Protein AF-A0A7J6X7V5-F1 (afdb_monomer)

Structure (mmCIF, N/CA/C/O backbone):
data_AF-A0A7J6X7V5-F1
#
_entry.id   AF-A0A7J6X7V5-F1
#
loop_
_atom_site.group_PDB
_atom_site.id
_atom_site.type_symbol
_atom_site.label_atom_id
_atom_sit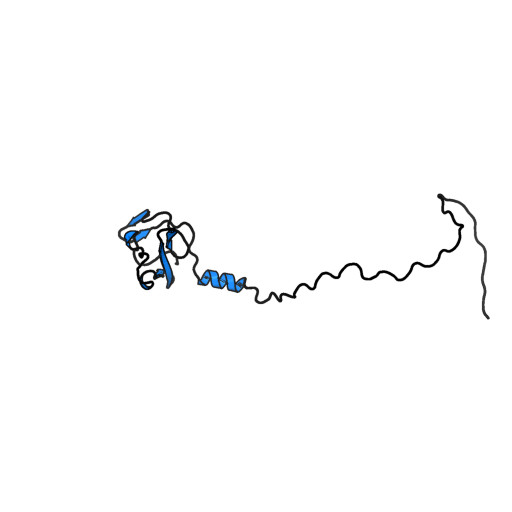e.label_alt_id
_atom_site.label_comp_id
_atom_site.label_asym_id
_atom_site.label_entity_id
_atom_site.label_seq_id
_atom_site.pdbx_PDB_ins_code
_atom_site.Cartn_x
_atom_site.Cartn_y
_atom_site.Cartn_z
_atom_site.occupancy
_atom_site.B_iso_or_equiv
_atom_site.auth_seq_id
_atom_site.auth_comp_id
_atom_site.auth_asym_id
_atom_site.auth_atom_id
_atom_site.pdbx_PDB_model_num
ATOM 1 N N . MET A 1 1 ? -10.934 -3.853 -0.228 1.00 87.69 1 MET A N 1
ATOM 2 C CA . MET A 1 1 ? -9.641 -4.376 -0.724 1.00 87.69 1 MET A CA 1
ATOM 3 C C . MET A 1 1 ? -8.620 -3.234 -0.768 1.00 87.69 1 MET A C 1
ATOM 5 O O . MET A 1 1 ? -8.804 -2.337 -1.577 1.00 87.69 1 MET A O 1
ATOM 9 N N . PHE A 1 2 ? -7.621 -3.193 0.130 1.00 94.50 2 PHE A N 1
ATOM 10 C CA . PHE A 1 2 ? -6.751 -2.007 0.337 1.00 94.50 2 PHE A CA 1
ATOM 11 C C . PHE A 1 2 ? -5.414 -2.046 -0.422 1.00 94.50 2 PHE A C 1
ATOM 13 O O . PHE A 1 2 ? -4.819 -1.011 -0.686 1.00 94.50 2 PHE A O 1
ATOM 20 N N . HIS A 1 3 ? -4.946 -3.225 -0.827 1.00 95.31 3 HIS A N 1
ATOM 21 C CA . HIS A 1 3 ? -3.655 -3.384 -1.512 1.00 95.31 3 HIS A C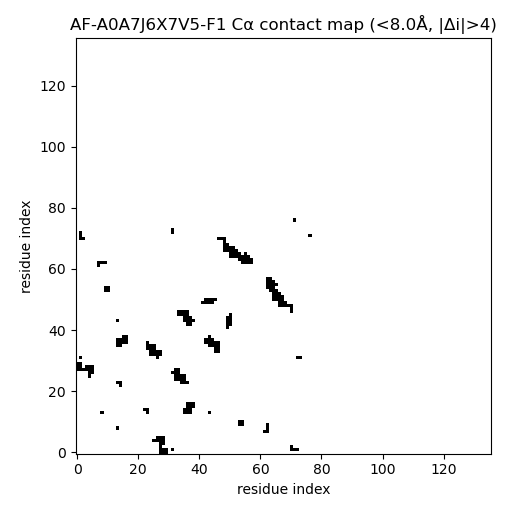A 1
ATOM 22 C C . HIS A 1 3 ? -3.743 -3.247 -3.038 1.00 95.31 3 HIS A C 1
ATOM 24 O O . HIS A 1 3 ? -2.763 -3.505 -3.724 1.00 95.31 3 HIS A O 1
ATOM 30 N N . ILE A 1 4 ? -4.909 -2.870 -3.574 1.00 95.75 4 ILE A N 1
ATOM 31 C CA . ILE A 1 4 ? -5.156 -2.753 -5.017 1.00 95.75 4 ILE A CA 1
ATOM 32 C C . ILE A 1 4 ? -5.587 -1.326 -5.345 1.00 95.75 4 ILE A C 1
ATOM 34 O O . ILE A 1 4 ? -6.500 -0.785 -4.713 1.00 95.75 4 ILE A O 1
ATOM 38 N N . ILE A 1 5 ? -4.951 -0.752 -6.364 1.00 95.62 5 ILE A N 1
ATOM 39 C CA . ILE A 1 5 ? -5.225 0.585 -6.890 1.00 95.62 5 ILE A CA 1
ATOM 40 C C . ILE A 1 5 ? -5.734 0.419 -8.328 1.00 95.62 5 ILE A C 1
ATOM 42 O O . ILE A 1 5 ? -5.054 -0.218 -9.128 1.00 95.62 5 ILE A O 1
ATOM 46 N N . PRO A 1 6 ? -6.898 0.986 -8.692 1.00 95.19 6 PRO A N 1
ATOM 47 C CA . PRO A 1 6 ? -7.484 0.865 -10.030 1.00 95.19 6 PRO A CA 1
ATOM 48 C C . PRO A 1 6 ? -6.807 1.772 -11.079 1.00 95.19 6 PRO A C 1
ATOM 50 O O . PRO A 1 6 ? -7.385 2.054 -12.123 1.00 95.19 6 PRO A O 1
ATOM 53 N N . LYS A 1 7 ? -5.594 2.257 -10.799 1.00 93.19 7 LYS A N 1
ATOM 54 C CA . LYS A 1 7 ? -4.749 3.056 -11.689 1.00 93.19 7 LYS A CA 1
ATOM 55 C C . LYS A 1 7 ? -3.388 2.373 -11.766 1.00 93.19 7 LYS A C 1
ATOM 57 O O . LYS A 1 7 ? -2.829 2.001 -10.736 1.00 93.19 7 LYS A O 1
ATOM 62 N N . ARG A 1 8 ? -2.857 2.232 -12.980 1.00 93.50 8 ARG A N 1
ATOM 63 C CA . ARG A 1 8 ? -1.495 1.743 -13.208 1.00 93.50 8 ARG A CA 1
ATOM 64 C C . ARG A 1 8 ? -0.494 2.804 -12.743 1.00 93.50 8 ARG A C 1
ATOM 66 O O . ARG A 1 8 ? -0.665 3.974 -13.069 1.00 93.50 8 ARG A O 1
ATOM 73 N N . ILE A 1 9 ? 0.483 2.394 -11.936 1.00 93.38 9 ILE A N 1
ATOM 74 C CA . ILE A 1 9 ? 1.540 3.267 -11.409 1.00 93.38 9 ILE A CA 1
ATOM 75 C C . ILE A 1 9 ? 2.857 2.504 -11.533 1.00 93.38 9 ILE A C 1
ATOM 77 O O . ILE A 1 9 ? 3.208 1.745 -10.645 1.00 93.38 9 ILE A O 1
ATOM 81 N N . GLY A 1 10 ? 3.558 2.636 -12.652 1.00 93.19 10 GLY A N 1
ATOM 82 C CA . GLY A 1 10 ? 4.875 2.037 -12.860 1.00 93.19 10 GLY A CA 1
ATOM 83 C C . GLY A 1 10 ? 5.992 2.814 -12.164 1.00 93.19 10 GLY A C 1
ATOM 84 O O . GLY A 1 10 ? 5.795 3.920 -11.657 1.00 93.19 10 GLY A O 1
ATOM 85 N N . SER A 1 11 ? 7.210 2.274 -12.194 1.00 91.94 11 SER A N 1
ATOM 86 C CA . SER A 1 11 ? 8.392 2.921 -11.599 1.00 91.94 11 SER A CA 1
ATOM 87 C C . SER A 1 11 ? 8.647 4.369 -12.056 1.00 91.94 11 SER A C 1
ATOM 89 O O . SER A 1 11 ? 9.161 5.162 -11.264 1.00 91.94 11 SER A O 1
ATOM 91 N N . ASN A 1 12 ? 8.264 4.726 -13.285 1.00 90.06 12 ASN A N 1
ATOM 92 C CA . ASN A 1 12 ? 8.419 6.073 -13.852 1.00 90.06 12 ASN A CA 1
ATOM 93 C C . ASN A 1 12 ? 7.284 7.040 -13.478 1.00 90.06 12 ASN A C 1
ATOM 95 O O . ASN A 1 12 ? 7.425 8.243 -13.663 1.00 90.06 12 ASN A O 1
ATOM 99 N N . GLU A 1 13 ? 6.171 6.523 -12.958 1.00 89.12 13 GLU A N 1
ATOM 100 C CA . GLU A 1 13 ? 4.982 7.301 -12.586 1.00 89.12 13 GLU A CA 1
ATOM 101 C C . GLU A 1 13 ? 4.995 7.681 -11.096 1.00 89.12 13 GLU A C 1
ATOM 103 O O . GLU A 1 13 ? 4.043 8.281 -10.598 1.00 89.12 13 GLU A O 1
ATOM 108 N N . TRP A 1 14 ? 6.070 7.341 -10.370 1.00 89.44 14 TRP A N 1
ATOM 109 C CA . TRP A 1 14 ? 6.255 7.795 -8.993 1.00 89.44 14 TRP A CA 1
ATOM 110 C C . TRP A 1 14 ? 6.442 9.310 -8.954 1.00 89.44 14 TRP A C 1
ATOM 112 O O . TRP A 1 14 ? 7.179 9.853 -9.784 1.00 89.44 14 TRP A O 1
ATOM 122 N N . PRO A 1 15 ? 5.861 9.991 -7.958 1.00 88.44 15 PRO A N 1
ATOM 123 C CA . PRO A 1 15 ? 6.034 11.424 -7.836 1.00 88.44 15 PRO A CA 1
ATOM 124 C C . PRO A 1 15 ? 7.497 11.797 -7.627 1.00 88.44 15 PRO A C 1
ATOM 126 O O . PRO A 1 15 ? 8.275 11.039 -7.040 1.00 88.44 15 PRO A O 1
ATOM 129 N N . GLN A 1 16 ? 7.880 12.961 -8.137 1.00 83.38 16 GLN A N 1
ATOM 130 C CA . GLN A 1 16 ? 9.218 13.512 -7.947 1.00 83.38 16 GLN A CA 1
ATOM 131 C C . GLN A 1 16 ? 9.233 14.379 -6.683 1.00 83.38 16 GLN A C 1
ATOM 133 O O . GLN A 1 16 ? 8.196 14.891 -6.274 1.00 83.38 16 GLN A O 1
ATOM 138 N N . GLU A 1 17 ? 10.403 14.573 -6.062 1.00 70.19 17 GLU A N 1
ATOM 139 C CA . GLU A 1 17 ? 10.535 15.344 -4.804 1.00 70.19 17 GLU A CA 1
ATOM 140 C C . GLU A 1 17 ? 9.955 16.772 -4.876 1.00 70.19 17 GLU A C 1
ATOM 142 O O . GLU A 1 17 ? 9.691 17.367 -3.838 1.00 70.19 17 GLU A O 1
ATOM 147 N N . ILE A 1 18 ? 9.759 17.314 -6.083 1.00 65.00 18 ILE A N 1
ATOM 148 C CA . ILE A 1 18 ? 9.361 18.705 -6.338 1.00 65.00 18 ILE A CA 1
ATOM 149 C C . ILE A 1 18 ? 7.871 18.814 -6.736 1.00 65.00 18 ILE A C 1
ATOM 151 O O . ILE A 1 18 ? 7.351 19.917 -6.858 1.00 65.00 18 ILE A O 1
ATOM 155 N N . SER A 1 19 ? 7.159 17.700 -6.959 1.00 61.88 19 SER A N 1
ATOM 156 C CA . SER A 1 19 ? 5.798 17.744 -7.517 1.00 61.88 19 SER A CA 1
ATOM 157 C C . SER A 1 19 ? 4.696 17.917 -6.468 1.00 61.88 19 SER A C 1
ATOM 159 O O . SER A 1 19 ? 4.759 17.327 -5.388 1.00 61.88 19 SER A O 1
ATOM 161 N N . ASP A 1 20 ? 3.658 18.665 -6.856 1.00 58.66 20 ASP A N 1
ATOM 162 C CA . ASP A 1 20 ? 2.436 18.960 -6.103 1.00 58.66 20 ASP A CA 1
ATOM 163 C C . ASP A 1 20 ? 1.879 17.750 -5.334 1.00 58.66 20 ASP A C 1
ATOM 165 O O . ASP A 1 20 ? 1.610 16.690 -5.907 1.00 58.66 20 ASP A O 1
ATOM 169 N N . GLU A 1 21 ? 1.625 17.929 -4.031 1.00 63.75 21 GLU A N 1
ATOM 170 C CA . GLU A 1 21 ? 1.116 16.887 -3.120 1.00 63.75 21 GLU A CA 1
ATOM 171 C C . GLU A 1 21 ? -0.186 16.210 -3.594 1.00 63.75 21 GLU A C 1
ATOM 173 O O . GLU A 1 21 ? -0.530 15.112 -3.143 1.00 63.75 21 GLU A O 1
ATOM 178 N N . SER A 1 22 ? -0.927 16.846 -4.506 1.00 65.00 22 SER A N 1
ATOM 179 C CA . SER A 1 22 ? -2.190 16.338 -5.042 1.00 65.00 22 SER A CA 1
ATOM 180 C C . SER A 1 22 ? -2.016 15.076 -5.893 1.00 65.00 22 SER A C 1
ATOM 182 O O . SER A 1 22 ? -2.878 14.197 -5.845 1.00 65.00 22 SER A O 1
ATOM 184 N N . ASN A 1 23 ? -0.898 14.933 -6.615 1.00 73.44 23 ASN A N 1
ATOM 185 C CA . ASN A 1 23 ? -0.686 13.808 -7.535 1.00 73.44 23 ASN A CA 1
ATOM 186 C C . ASN A 1 23 ? -0.133 12.553 -6.837 1.00 73.44 23 ASN A C 1
ATOM 188 O O . ASN A 1 23 ? -0.030 11.486 -7.436 1.00 73.44 23 ASN A O 1
ATOM 192 N N . ASN A 1 24 ? 0.180 12.670 -5.546 1.00 88.38 24 ASN A N 1
ATOM 193 C CA . ASN A 1 24 ? 0.799 11.616 -4.743 1.00 88.38 24 ASN A CA 1
ATOM 194 C C . ASN A 1 24 ? -0.248 10.730 -4.054 1.00 88.38 24 ASN A C 1
ATOM 196 O O . ASN A 1 24 ? 0.093 9.776 -3.353 1.00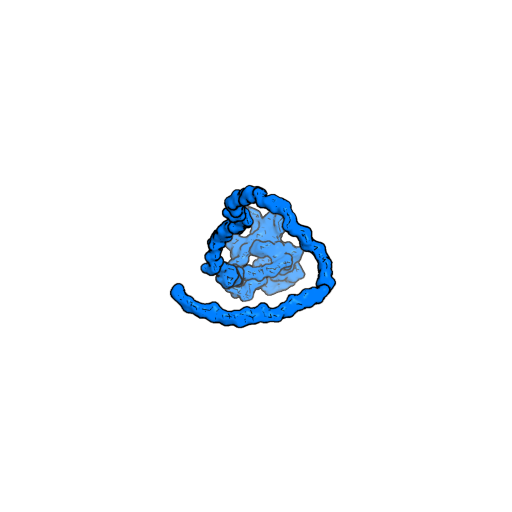 88.38 24 ASN A O 1
ATOM 200 N N . ARG A 1 25 ? -1.534 11.074 -4.181 1.00 92.06 25 ARG A N 1
ATOM 201 C CA . ARG A 1 25 ? -2.645 10.443 -3.466 1.00 92.06 25 ARG A CA 1
ATOM 202 C C . ARG A 1 25 ? -3.464 9.595 -4.428 1.00 92.06 25 ARG A C 1
ATOM 204 O O . ARG A 1 25 ? -4.047 10.103 -5.380 1.00 92.06 25 ARG A O 1
ATOM 211 N N . HIS A 1 26 ? -3.569 8.305 -4.135 1.00 93.44 26 HIS A N 1
ATOM 212 C CA . HIS A 1 26 ? -4.318 7.357 -4.952 1.00 93.44 26 HIS A CA 1
ATOM 213 C C . HIS A 1 26 ? -5.390 6.656 -4.133 1.00 93.44 26 HIS A C 1
ATOM 215 O O . HIS A 1 26 ? -5.143 6.208 -3.013 1.00 93.44 26 HIS A O 1
ATOM 221 N N . LEU A 1 27 ? -6.587 6.541 -4.701 1.00 94.75 27 LEU A N 1
ATOM 222 C CA . LEU A 1 27 ? -7.661 5.765 -4.098 1.00 94.75 27 LEU A CA 1
ATOM 223 C C . LEU A 1 27 ? -7.440 4.280 -4.363 1.00 94.75 27 LEU A C 1
ATOM 225 O O . LEU A 1 27 ? -7.154 3.864 -5.481 1.00 94.75 27 LEU A O 1
ATOM 229 N N . THR A 1 28 ? -7.603 3.482 -3.321 1.00 95.50 28 THR A N 1
ATOM 230 C CA . THR A 1 28 ? -7.640 2.022 -3.413 1.00 95.50 28 THR A CA 1
ATOM 231 C C . THR A 1 28 ? -9.046 1.551 -3.773 1.00 95.50 28 THR A C 1
ATOM 233 O O . THR A 1 28 ? -10.015 2.306 -3.670 1.00 95.50 28 THR A O 1
ATOM 236 N N . LEU A 1 29 ? -9.203 0.268 -4.107 1.00 95.06 29 LEU A N 1
ATOM 237 C CA . LEU A 1 29 ? -10.534 -0.338 -4.262 1.00 95.06 29 LEU A CA 1
ATOM 238 C C . LEU A 1 29 ? -11.381 -0.287 -2.975 1.00 95.06 29 LEU A C 1
ATOM 240 O O . LEU A 1 29 ? -12.600 -0.401 -3.0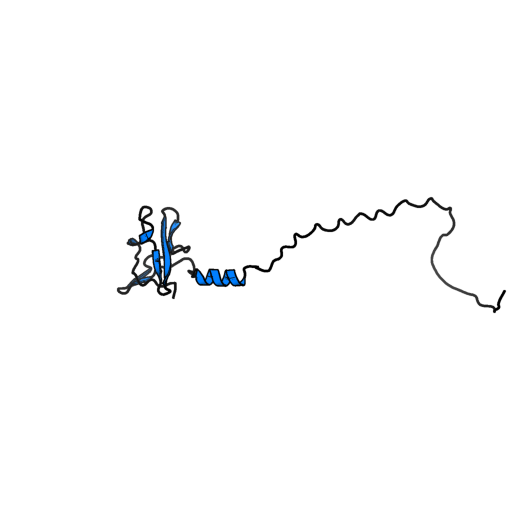37 1.00 95.06 29 LEU A O 1
ATOM 244 N N . ALA A 1 30 ? -10.762 -0.106 -1.805 1.00 92.94 30 ALA A N 1
ATOM 245 C CA . ALA A 1 30 ? -11.463 0.133 -0.543 1.00 92.94 30 ALA A CA 1
ATOM 246 C C . ALA A 1 30 ? -11.972 1.580 -0.384 1.00 92.94 30 ALA A C 1
ATOM 248 O O . ALA A 1 30 ? -12.590 1.878 0.630 1.00 92.94 30 ALA A O 1
ATOM 249 N N . ARG A 1 31 ? -11.720 2.469 -1.359 1.00 92.50 31 ARG A N 1
ATOM 250 C CA . ARG A 1 31 ? -11.944 3.928 -1.286 1.00 92.50 31 ARG A CA 1
ATOM 251 C C . ARG A 1 31 ? -11.100 4.650 -0.229 1.00 92.50 31 ARG A C 1
ATOM 253 O O . ARG A 1 31 ? -11.284 5.841 -0.004 1.00 92.50 31 ARG A O 1
ATOM 260 N N . ASP A 1 32 ? -10.124 3.965 0.358 1.00 93.38 32 ASP A N 1
ATOM 261 C CA . ASP A 1 32 ? -9.106 4.585 1.199 1.00 93.38 32 ASP A CA 1
ATOM 262 C C . ASP A 1 32 ? -8.005 5.212 0.336 1.00 93.38 32 ASP A C 1
ATOM 264 O O . ASP A 1 32 ? -7.683 4.704 -0.742 1.00 93.38 32 ASP A O 1
ATOM 268 N N . THR A 1 33 ? -7.389 6.286 0.832 1.00 93.25 33 THR A N 1
ATOM 269 C CA . THR A 1 33 ? -6.288 6.977 0.145 1.00 93.25 33 THR A CA 1
ATOM 270 C C . THR A 1 33 ? -4.924 6.420 0.555 1.00 93.25 33 THR A C 1
ATOM 272 O O . THR A 1 33 ? -4.596 6.384 1.742 1.00 93.25 33 THR A O 1
ATOM 275 N N . LEU A 1 34 ? -4.097 6.063 -0.426 1.00 93.50 34 LEU A N 1
ATOM 276 C CA . LEU A 1 34 ? -2.678 5.753 -0.269 1.00 93.50 34 LEU A CA 1
ATOM 277 C C . LEU A 1 34 ? -1.816 6.910 -0.763 1.00 93.50 34 LEU A C 1
ATOM 279 O O . LEU A 1 34 ? -2.116 7.522 -1.784 1.00 93.50 34 LEU A O 1
ATOM 283 N N . HIS A 1 35 ? -0.735 7.186 -0.036 1.00 93.12 35 HIS A N 1
ATOM 284 C CA . HIS A 1 35 ? 0.220 8.234 -0.378 1.00 93.12 35 HIS A CA 1
ATOM 285 C C . HIS A 1 35 ? 1.498 7.626 -0.950 1.00 93.12 35 HIS A C 1
ATOM 287 O O . HIS A 1 35 ? 2.075 6.726 -0.345 1.00 93.12 35 HIS A O 1
ATOM 293 N N . PHE A 1 36 ? 1.930 8.102 -2.104 1.00 93.62 36 PHE A N 1
ATOM 294 C CA . PHE A 1 36 ? 3.106 7.628 -2.813 1.00 93.62 36 PHE A CA 1
ATOM 295 C C . PHE A 1 36 ? 4.208 8.655 -2.622 1.00 93.62 36 PHE A C 1
ATOM 297 O O . PHE A 1 36 ? 3.991 9.845 -2.815 1.00 93.62 36 PHE A O 1
ATOM 304 N N . THR A 1 37 ? 5.391 8.215 -2.213 1.00 91.94 37 THR A N 1
ATOM 305 C CA . THR A 1 37 ? 6.526 9.121 -2.022 1.00 91.94 37 THR A CA 1
ATOM 306 C C . THR A 1 37 ? 7.774 8.548 -2.658 1.00 91.94 37 THR A C 1
ATOM 308 O O . THR A 1 37 ? 7.947 7.332 -2.759 1.00 91.94 37 THR A O 1
ATOM 311 N N . ASN A 1 38 ? 8.642 9.441 -3.111 1.00 91.62 38 ASN A N 1
ATOM 312 C CA . ASN A 1 38 ? 9.959 9.114 -3.621 1.00 91.62 38 ASN A CA 1
ATOM 313 C C . ASN A 1 38 ? 10.926 10.134 -3.037 1.00 91.62 38 ASN A C 1
ATOM 315 O O . ASN A 1 38 ? 10.796 11.323 -3.314 1.00 91.62 38 ASN A O 1
ATOM 319 N N . THR A 1 39 ? 11.864 9.682 -2.213 1.00 87.81 39 THR A N 1
ATOM 320 C CA . THR A 1 39 ? 12.917 10.559 -1.694 1.00 87.81 39 THR A CA 1
ATOM 321 C C . THR A 1 39 ? 14.280 9.986 -2.021 1.00 87.81 39 THR A C 1
ATOM 323 O O . THR A 1 39 ? 14.456 8.764 -2.025 1.00 87.81 39 THR A O 1
ATOM 326 N N . LYS A 1 40 ? 15.272 10.851 -2.247 1.00 85.94 40 LYS A N 1
ATOM 327 C CA . LYS A 1 40 ? 16.643 10.434 -2.587 1.00 85.94 40 LYS A CA 1
ATOM 328 C C . LYS A 1 40 ? 17.235 9.475 -1.554 1.00 85.94 40 LYS A C 1
ATOM 330 O O . LYS A 1 40 ? 17.913 8.521 -1.916 1.00 85.94 40 LYS A O 1
ATOM 335 N N . HIS A 1 41 ? 16.938 9.695 -0.274 1.00 86.12 41 HIS A N 1
ATOM 336 C CA . HIS A 1 41 ? 17.490 8.897 0.824 1.00 86.12 41 HIS A CA 1
ATOM 337 C C . HIS A 1 41 ? 16.721 7.605 1.102 1.00 86.12 41 HIS A C 1
ATOM 339 O O . HIS A 1 41 ? 17.319 6.605 1.488 1.00 86.12 41 HIS A O 1
ATOM 345 N N . SER A 1 42 ? 15.391 7.615 0.958 1.00 86.06 42 SER A N 1
ATOM 346 C CA . SER A 1 42 ? 14.553 6.491 1.398 1.00 86.06 42 SER A CA 1
ATOM 347 C C . SER A 1 42 ? 13.933 5.681 0.260 1.00 86.06 42 SER A C 1
ATOM 349 O O . SER A 1 42 ? 13.343 4.625 0.508 1.00 86.06 42 SER A O 1
ATOM 351 N N . GLY A 1 43 ? 14.128 6.140 -0.976 1.00 90.69 43 GLY A N 1
ATOM 352 C CA . GLY A 1 43 ? 13.606 5.534 -2.189 1.00 90.69 43 GLY A CA 1
ATOM 353 C C . GLY A 1 43 ? 12.095 5.696 -2.322 1.00 90.69 43 GLY A C 1
ATOM 354 O O . GLY A 1 43 ? 11.479 6.578 -1.718 1.00 90.69 43 GLY A O 1
ATOM 355 N N . LYS A 1 44 ? 11.505 4.812 -3.130 1.00 93.62 44 LYS A N 1
ATOM 356 C CA . LYS A 1 44 ? 10.068 4.774 -3.400 1.00 93.62 44 LYS A CA 1
ATOM 357 C C . LYS A 1 44 ? 9.316 4.061 -2.276 1.00 93.62 44 LYS A C 1
ATOM 359 O O . LYS A 1 44 ? 9.696 2.965 -1.849 1.00 93.62 44 LYS A O 1
ATOM 364 N N . LYS A 1 45 ? 8.231 4.675 -1.815 1.00 94.31 45 LYS A N 1
ATOM 365 C CA . LYS A 1 45 ? 7.367 4.169 -0.746 1.00 94.31 45 LYS A CA 1
ATOM 366 C C . LYS A 1 45 ? 5.894 4.320 -1.107 1.00 94.31 45 LYS A C 1
ATOM 368 O O . LYS A 1 45 ? 5.512 5.209 -1.870 1.00 94.31 45 LYS A O 1
ATOM 373 N N . VAL A 1 46 ? 5.085 3.457 -0.500 1.00 94.25 46 VAL A N 1
ATOM 374 C CA . VAL A 1 46 ? 3.622 3.521 -0.493 1.00 94.25 46 VAL A CA 1
ATOM 375 C C . VAL A 1 46 ? 3.133 3.522 0.956 1.00 94.25 46 VAL A C 1
ATOM 377 O O . VAL A 1 46 ? 3.345 2.583 1.725 1.00 94.25 46 VAL A O 1
ATOM 380 N N . GLY A 1 47 ? 2.520 4.631 1.360 1.00 92.19 47 GLY A N 1
ATOM 381 C CA . GLY A 1 47 ? 2.242 4.956 2.750 1.00 92.19 47 GLY A CA 1
ATOM 382 C C . GLY A 1 47 ? 3.532 4.920 3.563 1.00 92.19 47 GLY A C 1
ATOM 383 O O . GLY A 1 47 ? 4.417 5.756 3.406 1.00 92.19 47 GLY A O 1
ATOM 384 N N . LEU A 1 48 ? 3.638 3.917 4.426 1.00 92.00 48 LEU A N 1
ATOM 385 C CA . LEU A 1 48 ? 4.821 3.696 5.244 1.00 92.00 48 LEU A CA 1
ATOM 386 C C . LEU A 1 48 ? 5.731 2.589 4.663 1.00 92.00 48 LEU A C 1
ATOM 388 O O . LEU A 1 48 ? 6.917 2.534 4.988 1.00 92.00 48 LEU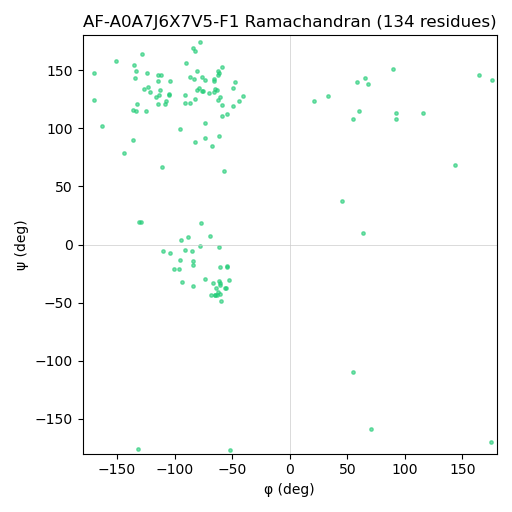 A O 1
ATOM 392 N N . ALA A 1 49 ? 5.206 1.705 3.812 1.00 95.88 49 ALA A N 1
ATOM 393 C CA . ALA A 1 49 ? 5.944 0.558 3.291 1.00 95.88 49 ALA A CA 1
ATOM 394 C C . ALA A 1 49 ? 6.954 0.977 2.214 1.00 95.88 49 ALA A C 1
ATOM 396 O O . ALA A 1 49 ? 6.609 1.696 1.272 1.00 95.88 49 ALA A O 1
ATOM 397 N N . LYS A 1 50 ? 8.197 0.498 2.336 1.00 95.75 50 LYS A N 1
ATOM 398 C CA . LYS A 1 50 ? 9.204 0.629 1.282 1.00 95.75 50 LYS A CA 1
ATOM 399 C C . LYS A 1 50 ? 8.928 -0.370 0.168 1.00 95.75 50 LYS A C 1
ATOM 401 O O . LYS A 1 50 ? 8.505 -1.497 0.421 1.00 95.75 50 LYS A O 1
ATOM 406 N N . ILE A 1 51 ? 9.186 0.041 -1.064 1.00 95.62 51 ILE A N 1
ATOM 407 C CA . ILE A 1 51 ? 9.123 -0.855 -2.215 1.00 95.62 51 ILE A CA 1
ATOM 408 C C . ILE A 1 51 ? 10.473 -1.545 -2.349 1.00 95.62 51 ILE A C 1
ATOM 410 O O . ILE A 1 51 ? 11.505 -0.885 -2.469 1.00 95.62 51 ILE A O 1
ATOM 414 N N . ILE A 1 52 ? 10.452 -2.873 -2.294 1.00 96.19 52 ILE A N 1
ATOM 415 C CA . ILE A 1 52 ? 11.641 -3.726 -2.406 1.00 96.19 52 ILE A CA 1
ATOM 416 C C . ILE A 1 52 ? 11.865 -4.184 -3.848 1.00 96.19 52 ILE A C 1
ATOM 418 O O . ILE A 1 52 ? 13.008 -4.293 -4.281 1.00 96.19 52 ILE A O 1
ATOM 422 N N . HIS A 1 53 ? 10.784 -4.375 -4.612 1.00 95.94 53 HIS A N 1
ATOM 423 C CA . HIS A 1 53 ? 10.841 -4.785 -6.012 1.00 95.94 53 HIS A CA 1
ATOM 424 C C . HIS A 1 53 ? 9.899 -3.925 -6.849 1.00 95.94 53 HIS A C 1
ATOM 426 O O . HIS A 1 53 ? 8.679 -3.954 -6.672 1.00 95.94 53 HIS A O 1
ATOM 432 N N . LEU A 1 54 ? 10.478 -3.141 -7.755 1.00 94.25 54 LEU A N 1
ATOM 433 C CA . LEU A 1 54 ? 9.731 -2.344 -8.721 1.00 94.25 54 LEU A CA 1
ATOM 434 C C . LEU A 1 54 ? 9.359 -3.211 -9.919 1.00 94.25 54 LEU A C 1
ATOM 436 O O . LEU A 1 54 ? 10.157 -4.048 -10.324 1.00 94.25 54 LEU A O 1
ATOM 440 N N . ASP A 1 55 ? 8.159 -2.990 -10.458 1.00 94.81 55 ASP A N 1
ATOM 441 C CA . ASP A 1 55 ? 7.669 -3.594 -11.698 1.00 94.81 55 ASP A CA 1
ATOM 442 C C . ASP A 1 55 ? 7.923 -5.113 -11.816 1.00 94.81 55 ASP A C 1
ATOM 444 O O . ASP A 1 55 ? 8.226 -5.614 -12.895 1.00 94.81 55 ASP A O 1
ATOM 448 N N . VAL A 1 56 ? 7.807 -5.861 -10.707 1.00 96.12 56 VAL A N 1
ATOM 449 C CA . VAL A 1 56 ? 8.179 -7.292 -10.658 1.00 96.12 56 VAL A CA 1
ATOM 450 C C . VAL A 1 56 ? 7.344 -8.134 -11.618 1.00 96.12 56 VAL A C 1
ATOM 452 O O . VAL A 1 56 ? 7.819 -9.124 -12.167 1.00 96.12 56 VAL A O 1
ATOM 455 N N . VAL A 1 57 ? 6.097 -7.723 -11.843 1.00 96.00 57 VAL A N 1
ATOM 456 C CA . VAL A 1 57 ? 5.255 -8.285 -12.891 1.00 96.00 57 VAL A CA 1
ATOM 457 C C . VAL A 1 57 ? 4.619 -7.133 -13.645 1.00 96.00 57 VAL A C 1
ATOM 459 O O . VAL A 1 57 ? 3.890 -6.329 -13.062 1.00 96.00 57 VAL A O 1
ATOM 462 N N . ILE A 1 58 ? 4.877 -7.080 -14.947 1.00 96.00 58 ILE A N 1
ATOM 463 C CA . ILE A 1 58 ? 4.246 -6.143 -15.870 1.00 96.00 58 ILE A CA 1
ATOM 464 C C . ILE A 1 58 ? 3.274 -6.940 -16.726 1.00 96.00 58 ILE A C 1
ATOM 466 O O . ILE A 1 58 ? 3.659 -7.905 -17.385 1.00 96.00 58 ILE A O 1
ATOM 470 N N . ARG A 1 59 ? 2.012 -6.531 -16.715 1.00 95.38 59 ARG A N 1
ATOM 471 C CA . ARG A 1 59 ? 0.970 -7.097 -17.564 1.00 95.38 59 ARG A CA 1
ATOM 472 C C . ARG A 1 59 ? 0.245 -5.973 -18.309 1.00 95.38 59 ARG A C 1
ATOM 474 O O . ARG A 1 59 ? 0.367 -4.806 -17.924 1.00 95.38 59 ARG A O 1
ATOM 481 N N . PRO A 1 60 ? -0.517 -6.291 -19.366 1.00 94.75 60 PRO A N 1
ATOM 482 C CA . PRO A 1 60 ? -1.350 -5.299 -20.041 1.00 94.75 60 PRO A CA 1
ATOM 483 C C . PRO A 1 60 ? -2.405 -4.676 -19.114 1.00 94.75 60 PRO A C 1
ATOM 485 O O . PRO A 1 60 ? -2.721 -3.499 -19.248 1.00 94.75 60 PRO A O 1
ATOM 488 N N . ASP A 1 61 ? -2.920 -5.452 -18.156 1.00 92.31 61 ASP A N 1
ATOM 489 C CA . ASP A 1 61 ? -3.958 -5.049 -17.203 1.00 92.31 61 ASP A CA 1
ATOM 490 C C . ASP A 1 61 ? -3.413 -4.306 -15.974 1.00 92.31 61 ASP A C 1
ATOM 492 O O . ASP A 1 61 ? -4.167 -3.623 -15.281 1.00 92.31 61 ASP A O 1
ATOM 496 N N . GLY A 1 62 ? -2.112 -4.394 -15.687 1.00 95.44 62 GLY A N 1
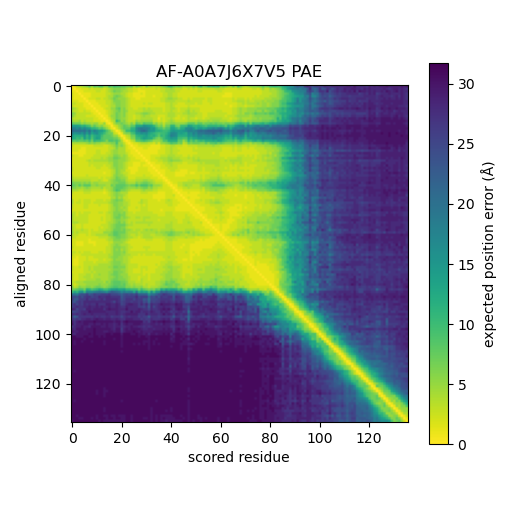ATOM 497 C CA . GLY A 1 62 ? -1.558 -3.736 -14.512 1.00 95.44 62 GLY A CA 1
ATOM 498 C C . GLY A 1 62 ? -0.091 -4.025 -14.230 1.00 95.44 62 GLY A C 1
ATOM 499 O O . GLY A 1 62 ? 0.647 -4.589 -15.037 1.00 95.44 62 GLY A O 1
ATOM 500 N N . VAL A 1 63 ? 0.339 -3.595 -13.049 1.00 96.81 63 VAL A N 1
ATOM 501 C CA . VAL A 1 63 ? 1.702 -3.776 -12.550 1.00 96.81 63 VAL A CA 1
ATOM 502 C C . VAL A 1 63 ? 1.658 -4.259 -11.107 1.00 96.81 63 VAL A C 1
ATOM 504 O O . VAL A 1 63 ? 0.784 -3.864 -10.334 1.00 96.81 63 VAL A O 1
ATOM 507 N N . ILE A 1 64 ? 2.592 -5.136 -10.753 1.00 96.81 64 ILE A N 1
ATOM 508 C CA . ILE A 1 64 ? 2.772 -5.627 -9.388 1.00 96.81 64 ILE A CA 1
ATOM 509 C C . ILE A 1 64 ? 4.102 -5.094 -8.861 1.00 96.81 64 ILE A C 1
ATOM 511 O O . ILE A 1 64 ? 5.130 -5.208 -9.527 1.00 96.81 64 ILE A O 1
ATOM 515 N N . HIS A 1 65 ? 4.077 -4.556 -7.641 1.00 97.00 65 HIS A N 1
ATOM 516 C CA . HIS A 1 65 ? 5.265 -4.163 -6.886 1.00 97.00 65 HIS A CA 1
ATOM 517 C C . HIS A 1 65 ? 5.411 -5.038 -5.643 1.00 97.00 65 HIS A C 1
ATOM 519 O O . HIS A 1 65 ? 4.429 -5.323 -4.957 1.00 97.00 65 HIS A O 1
ATOM 525 N N . GLY A 1 66 ? 6.645 -5.417 -5.320 1.00 97.12 66 GLY A N 1
ATOM 526 C CA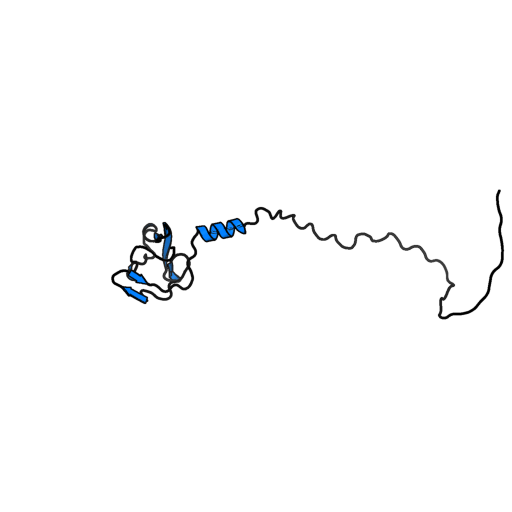 . GLY A 1 66 ? 6.974 -6.035 -4.040 1.00 97.12 66 GLY A CA 1
ATOM 527 C C . GLY A 1 66 ? 7.165 -4.963 -2.973 1.00 97.12 66 GLY A C 1
ATOM 528 O O . GLY A 1 66 ? 7.989 -4.061 -3.143 1.00 97.12 66 GLY A O 1
ATOM 529 N N . ILE A 1 67 ? 6.437 -5.069 -1.863 1.00 96.75 67 ILE A N 1
ATOM 530 C CA . ILE A 1 67 ? 6.541 -4.158 -0.718 1.00 96.75 67 ILE A CA 1
ATOM 531 C C . ILE A 1 67 ? 7.138 -4.879 0.488 1.00 96.75 67 ILE A C 1
ATOM 533 O O . ILE A 1 67 ? 6.891 -6.059 0.705 1.00 96.75 67 ILE A O 1
ATOM 537 N N . GLU A 1 68 ? 7.908 -4.146 1.282 1.00 96.50 68 GLU A N 1
ATOM 538 C CA . GLU A 1 68 ? 8.588 -4.649 2.480 1.00 96.50 68 GLU A CA 1
ATOM 539 C C . GLU A 1 68 ? 7.609 -5.184 3.534 1.00 96.50 68 GLU A C 1
ATOM 541 O O . GLU A 1 68 ? 7.916 -6.121 4.265 1.00 96.50 68 GLU A O 1
ATOM 546 N N . ARG A 1 69 ? 6.430 -4.563 3.645 1.00 95.81 69 ARG A N 1
ATOM 547 C CA . ARG A 1 69 ? 5.477 -4.832 4.724 1.00 95.81 69 ARG A CA 1
ATOM 548 C C . ARG A 1 69 ? 4.039 -4.589 4.313 1.00 95.81 69 ARG A C 1
ATOM 550 O O . ARG A 1 69 ? 3.757 -3.800 3.414 1.00 95.81 69 ARG A O 1
ATOM 557 N N . LEU A 1 70 ? 3.131 -5.234 5.039 1.00 95.69 70 LEU A N 1
ATOM 558 C CA . LEU A 1 70 ? 1.697 -5.146 4.809 1.00 95.69 70 LEU A CA 1
ATOM 559 C C . LEU A 1 70 ? 1.173 -3.718 5.024 1.00 95.69 70 LEU A C 1
ATOM 561 O O . LEU A 1 70 ? 1.446 -3.082 6.044 1.00 95.69 70 LEU A O 1
ATOM 565 N N . LEU A 1 71 ? 0.364 -3.238 4.079 1.00 95.19 71 LEU A N 1
ATOM 566 C CA . LEU A 1 71 ? -0.418 -2.015 4.253 1.00 95.19 71 LEU A CA 1
ATOM 567 C C . LEU A 1 71 ? -1.631 -2.282 5.147 1.00 95.19 71 LEU A C 1
ATOM 569 O O . LEU A 1 71 ? -2.376 -3.234 4.920 1.00 95.19 71 LEU A O 1
ATOM 573 N N . VAL A 1 72 ? -1.844 -1.417 6.136 1.00 93.75 72 VAL A N 1
ATOM 574 C CA . VAL A 1 72 ? -2.994 -1.486 7.044 1.00 93.75 72 VAL A CA 1
ATOM 575 C C . VAL A 1 7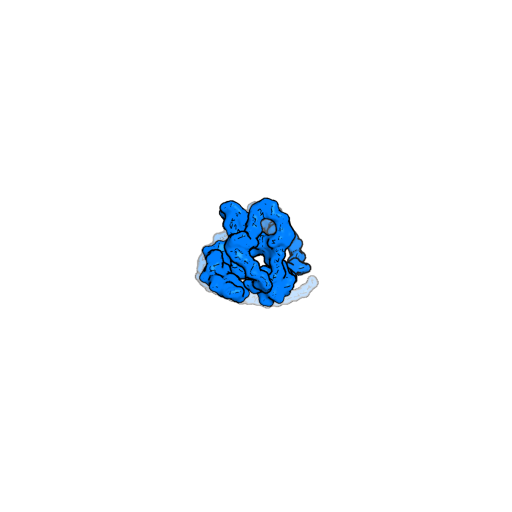2 ? -3.881 -0.260 6.795 1.00 93.75 72 VAL A C 1
ATOM 577 O O . VAL A 1 72 ? -3.358 0.858 6.806 1.00 93.75 72 VAL A O 1
ATOM 580 N N . PRO A 1 73 ? -5.198 -0.422 6.566 1.00 94.06 73 PRO A N 1
ATOM 581 C CA . PRO A 1 73 ? -6.124 0.702 6.443 1.00 94.06 73 PRO A CA 1
ATOM 582 C C . PRO A 1 73 ? -6.200 1.526 7.728 1.00 94.06 73 PRO A C 1
ATOM 584 O O . PRO A 1 73 ? -6.081 0.983 8.832 1.00 94.06 73 PRO A O 1
ATOM 587 N N . ARG A 1 74 ? -6.453 2.832 7.597 1.00 91.25 74 ARG A N 1
ATOM 588 C CA . ARG A 1 74 ? -6.607 3.733 8.750 1.00 91.25 74 ARG A CA 1
ATOM 589 C C . ARG A 1 74 ? -7.772 3.308 9.649 1.00 91.25 74 ARG A C 1
ATOM 591 O O . ARG A 1 74 ? -7.603 3.246 10.859 1.00 91.25 74 ARG A O 1
ATOM 598 N N . SER A 1 75 ? -8.901 2.929 9.056 1.00 91.44 75 SER A N 1
ATOM 599 C CA . SER A 1 75 ? -10.095 2.456 9.771 1.00 91.44 75 SER A CA 1
ATOM 600 C C . SER A 1 75 ? -9.813 1.263 10.692 1.00 91.44 75 SER A C 1
ATOM 602 O O . SER A 1 75 ? -10.326 1.201 11.807 1.00 91.44 75 SER A O 1
ATOM 604 N N . VAL A 1 76 ? -8.943 0.342 10.262 1.00 92.00 76 VAL A N 1
ATOM 605 C CA . VAL A 1 76 ? -8.513 -0.813 11.065 1.00 92.00 76 VAL A CA 1
ATOM 606 C C . VAL A 1 76 ? -7.660 -0.368 12.252 1.00 92.00 76 VAL A C 1
ATOM 608 O O . VAL A 1 76 ? -7.866 -0.839 13.369 1.00 92.00 76 VAL A O 1
ATOM 611 N N . GLN A 1 77 ? -6.726 0.562 12.034 1.00 90.75 77 GLN A N 1
ATOM 612 C CA . GLN A 1 77 ? -5.908 1.130 13.112 1.00 90.75 77 GLN A CA 1
ATOM 613 C C . GLN A 1 77 ? -6.768 1.888 14.125 1.00 90.75 77 GLN A C 1
ATOM 615 O O . GLN A 1 77 ? -6.588 1.726 15.328 1.00 90.75 77 GLN A O 1
ATOM 620 N N . GLU A 1 78 ? -7.726 2.683 13.653 1.00 91.00 78 GLU A N 1
ATOM 621 C CA . GLU A 1 78 ? -8.648 3.443 14.496 1.00 91.00 78 GLU A CA 1
ATOM 622 C C . GLU A 1 78 ? -9.574 2.536 15.310 1.00 91.00 78 GLU A C 1
ATOM 624 O O . GLU A 1 78 ? -9.754 2.780 16.499 1.00 91.00 78 GLU A O 1
ATOM 629 N N . ASP A 1 79 ? -10.138 1.476 14.723 1.00 91.50 79 ASP A N 1
ATOM 630 C CA . ASP A 1 79 ? -10.962 0.509 15.461 1.00 91.50 79 ASP A CA 1
ATOM 631 C C . ASP A 1 79 ? -10.140 -0.259 16.505 1.00 91.50 79 ASP A C 1
ATOM 633 O O . ASP A 1 79 ? -10.561 -0.380 17.658 1.00 91.50 79 ASP A O 1
ATOM 637 N N . PHE A 1 80 ? -8.933 -0.705 16.146 1.00 90.38 80 PHE A N 1
ATOM 638 C CA . PHE A 1 80 ? -8.024 -1.348 17.094 1.00 90.38 80 PHE A CA 1
ATOM 639 C C . PHE A 1 80 ? -7.674 -0.413 18.258 1.00 90.38 80 PHE A C 1
ATOM 641 O O . PHE A 1 80 ? -7.815 -0.785 19.427 1.00 90.38 80 PHE A O 1
ATOM 648 N N . ASN A 1 81 ? -7.290 0.827 17.943 1.00 89.56 81 ASN A N 1
ATOM 649 C CA . ASN A 1 81 ? -6.976 1.843 18.938 1.00 89.56 81 ASN A CA 1
ATOM 650 C C . ASN A 1 81 ? -8.200 2.203 19.772 1.00 89.56 81 ASN A C 1
ATOM 652 O O . ASN A 1 81 ? -8.058 2.369 20.969 1.00 89.56 81 ASN A O 1
ATOM 656 N N . ARG A 1 82 ? -9.410 2.265 19.211 1.00 88.38 82 ARG A N 1
ATOM 657 C CA . ARG A 1 82 ? -10.634 2.549 19.975 1.00 88.38 82 ARG A CA 1
ATOM 658 C C . ARG A 1 82 ? -10.920 1.477 21.025 1.00 88.38 82 ARG A C 1
ATOM 660 O O . ARG A 1 82 ? -11.307 1.820 22.135 1.00 88.38 82 ARG A O 1
ATOM 667 N N . ARG A 1 83 ? -10.719 0.198 20.696 1.00 81.62 83 ARG A N 1
ATOM 668 C CA . ARG A 1 83 ? -10.942 -0.919 21.635 1.00 81.62 83 ARG A CA 1
ATOM 669 C C . ARG A 1 83 ? -9.853 -1.016 22.707 1.00 81.62 83 ARG A C 1
ATOM 671 O O . ARG A 1 83 ? -10.124 -1.482 23.808 1.00 81.62 83 ARG A O 1
ATOM 678 N N . ARG A 1 84 ? -8.624 -0.597 22.386 1.00 74.56 84 ARG A N 1
ATOM 679 C CA . ARG A 1 84 ? -7.459 -0.596 23.293 1.00 74.56 84 ARG A CA 1
ATOM 680 C C . ARG A 1 84 ? -7.228 0.740 24.002 1.00 74.56 84 ARG A C 1
ATOM 682 O O . ARG A 1 84 ? -6.431 0.783 24.933 1.00 74.56 84 ARG A O 1
ATOM 689 N N . SER A 1 85 ? -7.880 1.819 23.572 1.00 62.72 85 SER A N 1
ATOM 690 C CA . SER A 1 85 ? -7.758 3.147 24.163 1.00 62.72 85 SER A CA 1
ATOM 691 C C . SER A 1 85 ? -8.507 3.134 25.481 1.00 62.72 85 SER A C 1
ATOM 693 O O . SER A 1 85 ? -9.733 3.106 25.555 1.00 62.72 85 SER A O 1
ATOM 695 N N . LEU A 1 86 ? -7.689 3.091 26.516 1.00 61.56 86 LEU A N 1
ATOM 696 C CA . LEU A 1 86 ? -7.954 3.078 27.938 1.00 61.56 86 LEU A CA 1
ATOM 697 C C . LEU A 1 86 ? -8.780 4.297 28.392 1.00 61.56 86 LEU A C 1
ATOM 699 O O . LEU A 1 86 ? -8.326 5.078 29.222 1.00 61.56 86 LEU A O 1
ATOM 703 N N . ARG A 1 87 ? -10.025 4.445 27.915 1.00 55.50 87 ARG A N 1
ATOM 704 C CA . ARG A 1 87 ? -11.004 5.403 28.470 1.00 55.50 87 ARG A CA 1
ATOM 705 C C . ARG A 1 87 ? -11.347 5.124 29.944 1.00 55.50 87 ARG A C 1
ATOM 707 O O . ARG A 1 87 ? -12.098 5.887 30.535 1.00 55.50 87 ARG A O 1
ATOM 714 N N . SER A 1 88 ? -10.793 4.067 30.543 1.00 55.31 88 SER A N 1
ATOM 715 C CA . SER A 1 88 ? -10.996 3.680 31.939 1.00 55.31 88 SER A CA 1
ATOM 716 C C . SER A 1 88 ? -9.705 3.427 32.728 1.00 55.31 88 SER A C 1
ATOM 718 O O . SER A 1 88 ? -9.774 2.775 33.766 1.00 55.31 88 SER A O 1
ATOM 720 N N . ILE A 1 89 ? -8.530 3.912 32.301 1.00 56.00 89 ILE A N 1
ATOM 721 C CA . ILE A 1 89 ? -7.448 4.076 33.285 1.00 56.00 89 ILE A CA 1
ATOM 722 C C . ILE A 1 89 ? -7.708 5.400 33.992 1.00 56.00 89 ILE A C 1
ATOM 724 O O . ILE A 1 89 ? -7.211 6.452 33.593 1.00 56.00 89 ILE A O 1
ATOM 728 N N . SER A 1 90 ? -8.494 5.340 35.069 1.00 60.59 90 SER A N 1
ATOM 729 C CA . SER A 1 90 ? -8.298 6.276 36.167 1.00 60.59 90 SER A CA 1
ATOM 730 C C . SER A 1 90 ? -6.889 6.008 36.683 1.00 60.59 90 SER A C 1
ATOM 732 O O . SER A 1 90 ? -6.664 5.080 37.462 1.00 60.59 90 SER A O 1
ATOM 734 N N . ALA A 1 91 ? -5.916 6.759 36.176 1.00 57.94 91 ALA A N 1
ATOM 735 C CA . ALA A 1 91 ? -4.597 6.797 36.767 1.00 57.94 91 ALA A CA 1
ATOM 736 C C . ALA A 1 91 ? -4.773 7.482 38.122 1.00 57.94 91 ALA A C 1
ATOM 738 O O . ALA A 1 91 ? -4.633 8.695 38.253 1.00 57.94 91 ALA A O 1
ATOM 739 N N . VAL A 1 92 ? -5.151 6.694 39.128 1.00 61.94 92 VAL A N 1
ATOM 740 C CA . VAL A 1 92 ? -4.813 7.021 40.502 1.00 61.94 92 VAL A CA 1
ATOM 741 C C . VAL A 1 92 ? -3.301 7.177 40.466 1.00 61.94 92 VAL A C 1
ATOM 743 O O . VAL A 1 92 ? -2.591 6.215 40.166 1.00 61.94 92 VAL A O 1
ATOM 746 N N . LEU A 1 93 ? -2.819 8.407 40.662 1.00 67.88 93 LEU A N 1
ATOM 747 C CA . LEU A 1 93 ? -1.406 8.637 40.928 1.00 67.88 93 LEU A CA 1
ATOM 748 C C . LEU A 1 93 ? -1.035 7.646 42.040 1.00 67.88 93 LEU A C 1
ATOM 750 O O . LEU A 1 93 ? -1.681 7.709 43.090 1.00 67.88 93 LEU A O 1
ATOM 754 N N . PRO A 1 94 ? -0.092 6.706 41.844 1.00 65.44 94 PRO A N 1
ATOM 755 C CA . PRO A 1 94 ? 0.306 5.830 42.930 1.00 65.44 94 PRO A CA 1
ATOM 756 C C . PRO A 1 94 ? 0.814 6.731 44.051 1.00 65.44 94 PRO A C 1
ATOM 758 O O . PRO A 1 94 ? 1.821 7.424 43.900 1.00 65.44 94 PRO A O 1
ATOM 761 N N . GLN A 1 95 ? 0.066 6.796 45.150 1.00 68.44 95 GLN A N 1
ATOM 762 C CA . GLN A 1 95 ? 0.527 7.518 46.319 1.00 68.44 95 GLN A CA 1
ATOM 763 C C . GLN A 1 95 ? 1.755 6.769 46.835 1.00 68.44 95 GLN A C 1
ATOM 765 O O . GLN A 1 95 ? 1.745 5.537 46.901 1.00 68.44 95 GLN A O 1
ATOM 770 N N . GLY A 1 96 ? 2.833 7.515 47.094 1.00 67.31 96 GLY A N 1
ATOM 771 C CA . GLY A 1 96 ? 4.125 6.958 47.489 1.00 67.31 96 GLY A CA 1
ATOM 772 C C . GLY A 1 96 ? 3.969 5.922 48.598 1.00 67.31 96 GLY A C 1
ATOM 773 O O . GLY A 1 96 ? 3.135 6.088 49.490 1.00 67.31 96 GLY A O 1
ATOM 774 N N . ALA A 1 97 ? 4.743 4.837 48.504 1.00 70.19 97 ALA A N 1
ATOM 775 C CA . ALA A 1 97 ? 4.698 3.749 49.471 1.00 70.19 97 ALA A CA 1
ATOM 776 C C . ALA A 1 97 ? 4.788 4.312 50.902 1.00 70.19 97 ALA A C 1
ATOM 778 O O . ALA A 1 97 ? 5.621 5.191 51.144 1.00 70.19 97 ALA A O 1
ATOM 779 N N . PRO A 1 98 ? 3.948 3.849 51.846 1.00 66.06 98 PRO A N 1
ATOM 780 C CA . PRO A 1 98 ? 4.056 4.283 53.228 1.00 66.06 98 PRO A CA 1
ATOM 781 C C . PRO A 1 98 ? 5.452 3.923 53.734 1.00 66.06 98 PRO A C 1
ATOM 783 O O . PRO A 1 98 ? 5.866 2.763 53.705 1.00 66.06 98 PRO A O 1
ATOM 786 N N . ASP A 1 99 ? 6.188 4.951 54.142 1.00 64.44 99 ASP A N 1
ATOM 787 C CA . ASP A 1 99 ? 7.571 4.829 54.576 1.00 64.44 99 ASP A CA 1
ATOM 788 C C . ASP A 1 99 ? 7.632 3.913 55.825 1.00 64.44 99 ASP A C 1
ATOM 790 O O . ASP A 1 99 ? 6.919 4.184 56.800 1.00 64.44 99 ASP A O 1
ATOM 794 N N . PRO A 1 100 ? 8.422 2.815 55.857 1.00 64.81 100 PRO A N 1
ATOM 795 C CA . PRO A 1 100 ? 8.261 1.736 56.844 1.00 64.81 100 PRO A CA 1
ATOM 796 C C . PRO A 1 100 ? 8.628 2.077 58.295 1.00 64.81 100 PRO A C 1
ATOM 798 O O . PRO A 1 100 ? 8.726 1.175 59.131 1.00 64.81 100 PRO A O 1
ATOM 801 N N . ARG A 1 101 ? 8.920 3.335 58.636 1.00 65.44 101 ARG A N 1
ATOM 802 C CA . ARG A 1 101 ? 9.468 3.679 59.955 1.00 65.44 101 ARG A CA 1
ATOM 803 C C . ARG A 1 101 ? 8.970 5.011 60.502 1.00 65.44 101 ARG A C 1
ATOM 805 O O . ARG A 1 101 ? 9.724 5.973 60.588 1.00 65.44 101 ARG A O 1
ATOM 812 N N . THR A 1 102 ? 7.755 5.016 61.045 1.00 61.91 102 THR A N 1
ATOM 813 C CA . THR A 1 102 ? 7.313 6.072 61.983 1.00 61.91 102 THR A CA 1
ATOM 814 C C . THR A 1 102 ? 6.670 5.562 63.276 1.00 61.91 102 THR A C 1
ATOM 816 O O . THR A 1 102 ? 6.084 6.347 64.009 1.00 61.91 102 THR A O 1
ATOM 819 N N . ASN A 1 103 ? 6.889 4.300 63.665 1.00 59.00 103 ASN A N 1
ATOM 820 C CA . ASN A 1 103 ? 6.662 3.859 65.049 1.00 59.00 103 ASN A CA 1
ATOM 821 C C . ASN A 1 103 ? 7.989 3.542 65.752 1.00 59.00 103 ASN A C 1
ATOM 823 O O . ASN A 1 103 ? 8.298 2.405 66.103 1.00 59.00 103 ASN A O 1
ATOM 827 N N . ARG A 1 104 ? 8.806 4.584 65.969 1.00 56.34 104 ARG A N 1
ATOM 828 C CA . ARG A 1 104 ? 9.829 4.541 67.022 1.00 56.34 104 ARG A CA 1
ATOM 829 C C . ARG A 1 104 ? 9.107 4.670 68.360 1.00 56.34 104 ARG A C 1
ATOM 831 O O . ARG A 1 104 ? 8.840 5.777 68.824 1.00 56.34 104 ARG A O 1
ATOM 838 N N . LEU A 1 105 ? 8.763 3.514 68.928 1.00 53.22 105 LEU A N 1
ATOM 839 C CA . LEU A 1 105 ? 8.251 3.361 70.285 1.00 53.22 105 LEU A CA 1
ATOM 840 C C . LEU A 1 105 ? 9.084 4.234 71.236 1.00 53.22 105 LEU A C 1
ATOM 842 O O . LEU A 1 105 ? 10.316 4.157 71.263 1.00 53.22 105 LEU A O 1
ATOM 846 N N . LYS A 1 106 ? 8.410 5.123 71.964 1.00 52.28 106 LYS A N 1
ATOM 847 C CA . LYS A 1 106 ? 9.049 6.024 72.919 1.00 52.28 106 LYS A CA 1
ATOM 848 C C . LYS A 1 106 ? 9.757 5.215 74.017 1.00 52.28 106 LYS A C 1
ATOM 850 O O . LYS A 1 106 ? 9.116 4.421 74.686 1.00 52.28 106 LYS A O 1
ATOM 855 N N . LYS A 1 107 ? 11.043 5.539 74.204 1.00 51.69 107 LYS A N 1
ATOM 856 C CA . LYS A 1 107 ? 11.879 5.460 75.422 1.00 51.69 107 LYS A CA 1
ATOM 857 C C . LYS A 1 107 ? 12.065 4.065 76.072 1.00 51.69 107 LYS A C 1
ATOM 859 O O . LYS A 1 107 ? 11.111 3.525 76.619 1.00 51.69 107 LYS A O 1
ATOM 864 N N . PRO A 1 108 ? 13.292 3.498 76.100 1.00 48.88 108 PRO A N 1
ATOM 865 C CA . PRO A 1 108 ? 13.554 2.289 76.877 1.00 48.88 108 PRO A CA 1
ATOM 866 C C . PRO A 1 108 ? 13.387 2.576 78.376 1.00 48.88 108 PRO A C 1
ATOM 868 O O . PRO A 1 108 ? 13.874 3.592 78.879 1.00 48.88 108 PRO A O 1
ATOM 871 N N . ALA A 1 109 ? 12.673 1.686 79.066 1.00 52.03 109 ALA A N 1
ATOM 872 C CA . ALA A 1 109 ? 12.550 1.697 80.516 1.00 52.03 109 ALA A CA 1
ATOM 873 C C . ALA A 1 109 ? 13.912 1.405 81.171 1.00 52.03 109 ALA A C 1
ATOM 875 O O . ALA A 1 109 ? 14.709 0.613 80.668 1.00 52.03 109 ALA A O 1
ATOM 876 N N . SER A 1 110 ? 14.166 2.089 82.283 1.00 49.12 110 SER A N 1
ATOM 877 C CA . SER A 1 110 ? 15.354 1.987 83.134 1.00 49.12 110 SER A CA 1
ATOM 878 C C . SER A 1 110 ? 15.583 0.567 83.689 1.00 49.12 110 SER A C 1
ATOM 880 O O . SER A 1 110 ? 14.618 -0.180 83.859 1.00 49.12 110 SER A O 1
ATOM 882 N N . PRO A 1 111 ? 16.840 0.188 83.993 1.00 52.28 111 PRO A N 1
ATOM 883 C CA . PRO A 1 111 ? 17.225 -1.187 84.312 1.00 52.28 111 PRO A CA 1
ATOM 884 C C . PRO A 1 111 ? 16.743 -1.621 85.706 1.00 52.28 111 PRO A C 1
ATOM 886 O O . PRO A 1 111 ? 16.812 -0.843 86.655 1.00 52.28 111 PRO A O 1
ATOM 889 N N . SER A 1 112 ? 16.302 -2.877 85.828 1.00 41.41 112 SER A N 1
ATOM 890 C CA . SER A 1 112 ? 15.956 -3.537 87.100 1.00 41.41 112 SER A CA 1
ATOM 891 C C . SER A 1 112 ? 16.933 -4.699 87.385 1.00 41.41 112 SER A C 1
ATOM 893 O O . SER A 1 112 ? 17.402 -5.311 86.420 1.00 41.41 112 SER A O 1
ATOM 895 N N . PRO A 1 113 ? 17.301 -4.991 88.653 1.00 39.97 113 PRO A N 1
ATOM 896 C CA . PRO A 1 113 ? 18.500 -5.760 89.003 1.00 39.97 113 PRO A CA 1
ATOM 897 C C . PRO A 1 113 ? 18.359 -7.289 88.916 1.00 39.97 113 PRO A C 1
ATOM 899 O O . PRO A 1 113 ? 17.274 -7.851 88.812 1.00 39.97 113 PRO A O 1
ATOM 902 N N . ALA A 1 114 ? 19.526 -7.932 88.970 1.00 39.25 114 ALA A N 1
ATOM 903 C CA . ALA A 1 114 ? 19.840 -9.317 88.638 1.00 39.25 114 ALA A CA 1
ATOM 904 C C . ALA A 1 114 ? 19.143 -10.417 89.464 1.00 39.25 114 ALA A C 1
ATOM 906 O O . ALA A 1 114 ? 19.028 -10.319 90.682 1.00 39.25 114 ALA A O 1
ATOM 907 N N . GLY A 1 115 ? 18.849 -11.539 88.790 1.00 41.56 115 GLY A N 1
ATOM 908 C CA . GLY A 1 115 ? 18.685 -12.845 89.435 1.00 41.56 115 GLY A CA 1
ATOM 909 C C . GLY A 1 115 ? 17.609 -13.747 88.832 1.00 41.56 115 GLY A C 1
ATOM 910 O O . GLY A 1 115 ? 16.621 -14.002 89.503 1.00 41.56 115 GLY A O 1
ATOM 911 N N . CYS A 1 116 ? 17.786 -14.260 87.608 1.00 31.25 116 CYS A N 1
ATOM 912 C CA . CYS A 1 116 ? 17.085 -15.472 87.143 1.00 31.25 116 CYS A CA 1
ATOM 913 C C . CYS A 1 116 ? 17.763 -16.063 85.889 1.00 31.25 116 CYS A C 1
ATOM 915 O O . CYS A 1 116 ? 17.575 -15.536 84.792 1.00 31.25 116 CYS A O 1
ATOM 917 N N . PRO A 1 117 ? 18.553 -17.144 86.013 1.00 38.81 117 PRO A N 1
ATOM 918 C CA . PRO A 1 117 ? 19.032 -17.913 84.869 1.00 38.81 117 PRO A CA 1
ATOM 919 C C . PRO A 1 117 ? 18.051 -19.052 84.537 1.00 38.81 117 PRO A C 1
ATOM 921 O O . PRO A 1 117 ? 17.812 -19.923 85.370 1.00 38.81 117 PRO A O 1
ATOM 924 N N . SER A 1 118 ? 17.505 -19.096 83.316 1.00 34.91 118 SER A N 1
ATOM 925 C CA . SER A 1 118 ? 16.742 -20.253 82.822 1.00 34.91 118 SER A CA 1
ATOM 926 C C . SER A 1 118 ? 17.654 -21.180 82.011 1.00 34.91 118 SER A C 1
ATOM 928 O O . SER A 1 118 ? 17.958 -20.943 80.842 1.00 34.91 118 SER A O 1
ATOM 930 N N . ARG A 1 119 ? 18.122 -22.259 82.648 1.00 35.44 119 ARG A N 1
ATOM 931 C CA . ARG A 1 119 ? 18.861 -23.346 81.994 1.00 35.44 119 ARG A CA 1
ATOM 932 C C . ARG A 1 119 ? 18.031 -24.630 82.057 1.00 35.44 119 ARG A C 1
ATOM 934 O O . ARG A 1 119 ? 17.677 -25.076 83.136 1.00 35.44 119 ARG A O 1
ATOM 941 N N . SER A 1 120 ? 17.733 -25.154 80.867 1.00 35.50 120 SER A N 1
ATOM 942 C CA . SER A 1 120 ? 17.529 -26.560 80.478 1.00 35.50 120 SER A CA 1
ATOM 943 C C . SER A 1 120 ? 16.903 -27.564 81.463 1.00 35.50 120 SER A C 1
ATOM 945 O O . SER A 1 120 ? 17.508 -27.898 82.474 1.00 35.50 120 SER A O 1
ATOM 947 N N . GLY A 1 121 ? 15.857 -28.247 80.986 1.00 34.91 121 GLY A N 1
ATOM 948 C CA . GLY A 1 121 ? 15.670 -29.684 81.229 1.00 34.91 121 GLY A CA 1
ATOM 949 C C . GLY A 1 121 ? 14.830 -30.060 82.450 1.00 34.91 121 GLY A C 1
ATOM 950 O O . GLY A 1 121 ? 15.233 -29.860 83.586 1.00 34.91 121 GLY A O 1
ATOM 951 N N . SER A 1 122 ? 13.671 -30.652 82.166 1.00 35.94 122 SER A N 1
ATOM 952 C CA . SER A 1 122 ? 12.733 -31.378 83.043 1.00 35.94 122 SER A CA 1
ATOM 953 C C . SER A 1 122 ? 13.396 -32.502 83.880 1.00 35.94 122 SER A C 1
ATOM 955 O O . SER A 1 122 ? 14.576 -32.767 83.662 1.00 35.94 122 SER A O 1
ATOM 957 N N . PRO A 1 123 ? 12.667 -33.312 84.691 1.00 57.12 123 PRO A N 1
ATOM 958 C CA . PRO A 1 123 ? 11.283 -33.234 85.192 1.00 57.12 123 PRO A CA 1
ATOM 959 C C . PRO A 1 123 ? 11.176 -33.480 86.727 1.00 57.12 123 PRO A C 1
ATOM 961 O O . PRO A 1 123 ? 12.166 -33.738 87.399 1.00 57.12 123 PRO A O 1
ATOM 964 N N . CYS A 1 124 ? 9.932 -33.514 87.227 1.00 30.03 124 CYS A N 1
ATOM 965 C CA . CYS A 1 124 ? 9.435 -34.213 88.431 1.00 30.03 124 CYS A CA 1
ATOM 966 C C . CYS A 1 124 ? 8.896 -33.319 89.559 1.00 30.03 124 CYS A C 1
ATOM 968 O O . CYS A 1 124 ? 9.649 -32.651 90.251 1.00 30.03 124 CYS A O 1
ATOM 970 N N . CYS A 1 125 ? 7.572 -33.464 89.738 1.00 30.92 125 CYS A N 1
ATOM 971 C CA . CYS A 1 125 ? 6.866 -33.715 91.005 1.00 30.92 125 CYS A CA 1
ATOM 972 C C . CYS A 1 125 ? 6.873 -32.562 92.039 1.00 30.92 125 CYS A C 1
ATOM 974 O O . CYS A 1 125 ? 7.884 -31.932 92.283 1.00 30.92 125 CYS A O 1
ATOM 976 N N . THR A 1 126 ? 5.807 -32.199 92.757 1.00 42.56 126 THR A N 1
ATOM 977 C CA . THR A 1 126 ? 4.662 -32.936 93.334 1.00 42.56 126 THR A CA 1
ATOM 978 C C . THR A 1 126 ? 3.703 -31.814 93.816 1.00 42.56 126 THR A C 1
ATOM 980 O O . THR A 1 126 ? 4.178 -30.829 94.365 1.00 42.56 126 THR A O 1
ATOM 983 N N . ARG A 1 127 ? 2.429 -31.764 93.404 1.00 37.59 127 ARG A N 1
ATOM 984 C CA . ARG A 1 127 ? 1.235 -32.389 94.023 1.00 37.59 127 ARG A CA 1
ATOM 985 C C . ARG A 1 127 ? 0.487 -31.475 95.013 1.00 37.59 127 ARG A C 1
ATOM 987 O O . ARG A 1 127 ? 0.963 -31.216 96.106 1.00 37.59 127 ARG A O 1
ATOM 994 N N . TRP A 1 128 ? -0.686 -31.048 94.539 1.00 31.44 128 TRP A N 1
ATOM 995 C CA . TRP A 1 128 ? -2.013 -30.978 95.171 1.00 31.44 128 TRP A CA 1
ATOM 996 C C . TRP A 1 128 ? -2.153 -30.964 96.695 1.00 31.44 128 TRP A C 1
ATOM 998 O O . TRP A 1 128 ? -1.776 -31.928 97.352 1.00 31.44 128 TRP A O 1
ATOM 1008 N N . ASP A 1 129 ? -2.813 -29.907 97.182 1.00 38.94 129 ASP A N 1
ATOM 1009 C CA . ASP A 1 129 ? -4.061 -29.867 97.983 1.00 38.94 129 ASP A CA 1
ATOM 1010 C C . ASP A 1 129 ? -4.147 -28.444 98.606 1.00 38.94 129 ASP A C 1
ATOM 1012 O O . ASP A 1 129 ? -3.113 -27.849 98.879 1.00 38.94 129 ASP A O 1
ATOM 1016 N N . GLN A 1 130 ? -5.261 -27.742 98.834 1.00 42.66 130 GLN A N 1
ATOM 1017 C CA . GLN A 1 130 ? -6.678 -28.064 98.939 1.00 42.66 130 GLN A CA 1
ATOM 1018 C C . GLN A 1 130 ? -7.497 -26.735 98.976 1.00 42.66 130 GLN A C 1
ATOM 1020 O O . GLN A 1 130 ? -7.028 -25.733 99.502 1.00 42.66 130 GLN A O 1
ATOM 1025 N N . ILE A 1 131 ? -8.717 -26.772 98.423 1.00 44.84 131 ILE A N 1
ATOM 1026 C CA . ILE A 1 131 ? -10.020 -26.351 99.008 1.00 44.84 131 ILE A CA 1
ATOM 1027 C C . ILE A 1 131 ? -10.223 -24.916 99.586 1.00 44.84 131 ILE A C 1
ATOM 1029 O O . ILE A 1 131 ? -9.824 -24.600 100.696 1.00 44.84 131 ILE A O 1
ATOM 1033 N N . THR A 1 132 ? -11.007 -24.139 98.815 1.00 48.22 132 THR A N 1
ATOM 1034 C CA . THR A 1 132 ? -12.324 -23.488 99.099 1.00 48.22 132 THR A CA 1
ATOM 1035 C C . THR A 1 132 ? -12.521 -22.367 100.149 1.00 48.22 132 THR A C 1
ATOM 1037 O O . THR A 1 132 ? -12.096 -22.462 101.290 1.00 48.22 132 THR A O 1
ATOM 1040 N N . GLN A 1 133 ? -13.422 -21.446 99.745 1.00 47.78 133 GLN A N 1
ATOM 1041 C CA . GLN A 1 133 ? -14.315 -20.529 100.499 1.00 47.78 133 GLN A CA 1
ATOM 1042 C C . GLN A 1 133 ? -13.752 -19.146 100.850 1.00 47.78 133 GLN A C 1
ATOM 1044 O O . GLN A 1 133 ? -12.569 -19.010 101.107 1.00 47.78 133 GLN A O 1
ATOM 1049 N N . ALA A 1 134 ? -14.531 -18.071 100.989 1.00 41.38 134 ALA A N 1
ATOM 1050 C CA . ALA A 1 134 ? -15.823 -17.584 100.481 1.00 41.38 134 ALA A CA 1
ATOM 1051 C C . ALA A 1 134 ? -16.071 -16.260 101.243 1.00 41.38 134 ALA A C 1
ATOM 1053 O O . ALA A 1 134 ? -15.827 -16.228 102.440 1.00 41.38 134 ALA A O 1
ATOM 1054 N N . LEU A 1 135 ? -16.621 -15.254 100.552 1.00 43.00 135 LEU A N 1
ATOM 1055 C CA . LEU A 1 135 ? -17.465 -14.146 101.048 1.00 43.00 135 LEU A CA 1
ATOM 1056 C C . LEU A 1 135 ? -16.952 -13.174 102.134 1.00 43.00 135 LEU A C 1
ATOM 1058 O O . LEU A 1 135 ? -16.392 -13.548 103.159 1.00 43.00 135 LEU A O 1
ATOM 1062 N N . GLY A 1 136 ? -17.298 -11.903 101.916 1.00 39.31 136 GLY A N 1
ATOM 1063 C CA . GLY A 1 136 ? -17.183 -10.784 102.849 1.00 39.31 136 GLY A CA 1
ATOM 1064 C C . GLY A 1 136 ? -17.363 -9.471 102.114 1.00 39.31 136 GLY A C 1
ATOM 1065 O O . GLY A 1 136 ? -16.324 -8.912 101.710 1.00 39.31 136 GLY A O 1
#

Organism: Thalictrum thalictroides (NCBI:txid46969)

pLDDT: mean 74.86, std 22.01, range [30.03, 97.12]

Sequence (136 aa):
MFHIIPKRIGSNEWPQEISDESNNRHLTLARDTLHFTNTKHSGKKVGLAKIIHLDVVIRPDGVIHGIERLLVPRSVQEDFNRRRSLRSISAVLPQGAPDPRTNRLKKPASPSPAGCPSRSGSPCCTRWDQITQALG

Secondary structure (DSSP, 8-state):
--S--SS---GGGSPPTTS-GGGGEEE-TTSPEEEEEEETTTEEEETTEEEEEEEEEE-SS-EEEEESS----HHHHHHHHHHHS-TT------PPPPPS-----S-PPPP-------------------------

Radius of gyration: 42.15 Å; Cα contacts (8 Å, |Δi|>4): 126; chains: 1; bounding box: 37×53×123 Å

Mean predicted aligned error: 17.27 Å

InterPro domains:
  IPR000782 FAS1 domain [PF02469] (2-73)
  IPR036378 FAS1 domain superfamily [G3DSA:2.30.180.10] (1-74)
  IPR036378 FAS1 domain superfamily [SSF82153] (2-74)
  IPR044654 Fasciclin-like arabinogalactan pro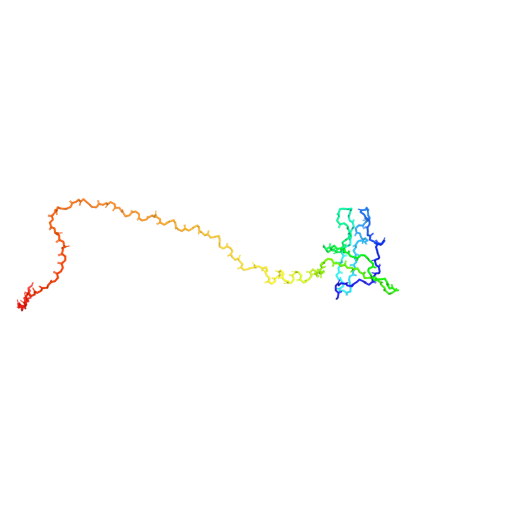tein 15/16/17/18 [PTHR32499] (1-117)

Solvent-accessible surface area (backbone atoms only — not comparable to full-atom values): 9448 Å² total; per-residue (Å²): 91,75,94,43,55,93,60,79,72,53,80,85,65,56,50,55,86,84,58,65,76,74,81,27,56,42,57,20,71,54,71,48,77,44,42,47,45,37,40,95,88,74,43,48,30,51,65,86,30,42,57,76,33,74,59,72,43,77,54,97,91,40,67,40,66,41,58,74,52,88,87,76,59,68,69,58,52,51,52,52,45,59,77,67,52,66,89,75,66,75,74,69,73,80,73,76,77,80,73,96,78,82,81,78,75,81,74,86,80,81,90,79,86,89,89,83,86,92,76,82,83,87,86,80,88,81,84,89,87,80,88,88,90,78,91,134

Foldseek 3Di:
DAPAFQDAQAPVNADDPPDDQVSQWTQGPVRAIWGWDADPPQGTDIRPWGFPATQPDDDPNYGDTHTPDDDDGPVRVVVVCVVVVCPPPPPPPPDPDDDPDDPPPDDDDDDDDDDDDDDDDDDDDDDDDDDDDDDD